Protein AF-A0A965BUP1-F1 (afdb_monomer_lite)

Radius of gyration: 21.08 Å; chains: 1; bounding box: 46×66×36 Å

Foldseek 3Di:
DDWPNWDKDKDFDADPVRHTQFMAMDGPPDDPVVNVVRRVVRVVVNVCVNVVNDLVVLLVVQAQPADQGAADPPDPLEGTHRDPSNVVSVVCCCPPVVPSVRDHDDRVSNPDPPPPPPPQDPVRPPPDPDPPPPPPPDDDD

Sequence (141 aa):
MAIAGNRVAMRAIEDDRGHLREISFSLPREAAMTRALMEALAQAVSLGLAQGVPLTSFVNAYAYAPGHGGAVEGDVGIRRATSVLDWAFRRLARDYLGREDLPDPVEEETLQPRPAVLPLLPLELPAHPSPRLRRHLRPAA

Structure (mmCIF, N/CA/C/O backbone):
data_AF-A0A965BUP1-F1
#
_entry.id   AF-A0A965BUP1-F1
#
loop_
_atom_site.group_PDB
_atom_site.id
_atom_site.type_symbol
_atom_site.label_atom_id
_atom_site.label_alt_id
_atom_site.label_comp_id
_atom_site.label_asym_id
_atom_site.label_entity_id
_atom_site.label_seq_id
_atom_site.pdbx_PDB_ins_code
_atom_site.Cartn_x
_atom_site.Cartn_y
_atom_site.Cartn_z
_atom_site.occupancy
_atom_site.B_iso_or_equiv
_atom_site.auth_seq_id
_atom_site.auth_comp_id
_atom_site.auth_asym_id
_atom_site.auth_atom_id
_atom_site.pdbx_PDB_model_num
ATOM 1 N N . MET A 1 1 ? 2.005 -11.045 -8.312 1.00 89.94 1 MET A N 1
ATOM 2 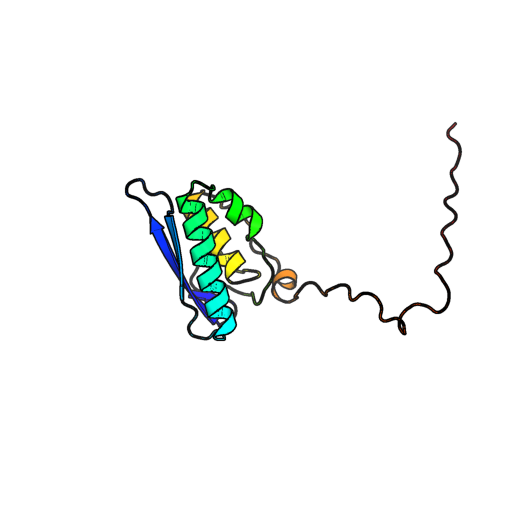C CA . MET A 1 1 ? 1.963 -10.155 -9.491 1.00 89.94 1 MET A CA 1
ATOM 3 C C . MET A 1 1 ? 3.368 -9.675 -9.823 1.00 89.94 1 MET A C 1
ATOM 5 O O . MET A 1 1 ? 4.297 -10.039 -9.095 1.00 89.94 1 MET A O 1
ATOM 9 N N . ALA A 1 2 ? 3.542 -8.911 -10.900 1.00 92.44 2 ALA A N 1
ATOM 10 C CA . ALA A 1 2 ? 4.815 -8.270 -11.224 1.00 92.44 2 ALA A CA 1
ATOM 11 C C . ALA A 1 2 ? 4.630 -6.786 -11.566 1.00 92.44 2 ALA A C 1
ATOM 13 O O . ALA A 1 2 ? 3.603 -6.409 -12.119 1.00 92.44 2 ALA A O 1
ATOM 14 N N . ILE A 1 3 ? 5.620 -5.961 -11.227 1.00 92.88 3 ILE A N 1
ATOM 15 C CA . ILE A 1 3 ? 5.677 -4.532 -11.556 1.00 92.88 3 ILE A CA 1
ATOM 16 C C . ILE A 1 3 ? 7.018 -4.295 -12.240 1.00 92.88 3 ILE A C 1
ATOM 18 O O . ILE A 1 3 ? 8.053 -4.613 -11.656 1.00 92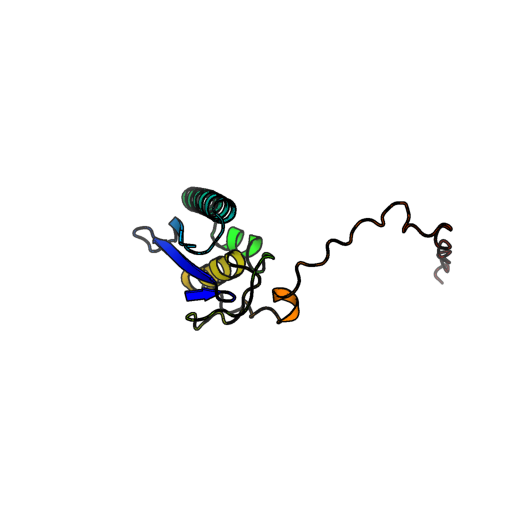.88 3 ILE A O 1
ATOM 22 N N . ALA A 1 4 ? 7.007 -3.808 -13.482 1.00 90.75 4 ALA A N 1
ATOM 23 C CA . ALA A 1 4 ? 8.217 -3.639 -14.297 1.00 90.75 4 ALA A CA 1
ATOM 24 C C . ALA A 1 4 ? 9.105 -4.908 -14.348 1.00 90.75 4 ALA A C 1
ATOM 26 O O . ALA A 1 4 ? 10.330 -4.839 -14.302 1.00 90.75 4 ALA A O 1
ATOM 27 N N . GLY A 1 5 ? 8.482 -6.093 -14.383 1.00 88.75 5 GLY A N 1
ATOM 28 C CA . GLY A 1 5 ? 9.175 -7.390 -14.368 1.00 88.75 5 GLY A CA 1
ATOM 29 C C . GLY A 1 5 ? 9.624 -7.888 -12.984 1.00 88.75 5 GLY A C 1
ATOM 30 O O . GLY A 1 5 ? 10.003 -9.056 -12.845 1.00 88.75 5 GLY A O 1
ATOM 31 N N . ASN A 1 6 ? 9.524 -7.072 -11.931 1.00 90.31 6 ASN A N 1
ATOM 32 C CA . ASN A 1 6 ? 9.857 -7.472 -10.564 1.00 90.31 6 ASN A CA 1
ATOM 33 C C . ASN A 1 6 ? 8.656 -8.116 -9.875 1.00 90.31 6 ASN A C 1
ATOM 35 O O . ASN A 1 6 ? 7.569 -7.546 -9.821 1.00 90.31 6 ASN A O 1
ATOM 39 N N . ARG A 1 7 ? 8.842 -9.322 -9.323 1.00 92.75 7 ARG A N 1
ATOM 40 C CA . ARG A 1 7 ? 7.778 -10.019 -8.588 1.00 92.75 7 ARG A CA 1
ATOM 41 C C . ARG A 1 7 ? 7.492 -9.314 -7.270 1.00 92.75 7 ARG A C 1
ATOM 43 O O . ARG A 1 7 ? 8.399 -9.134 -6.460 1.00 92.75 7 ARG A O 1
ATOM 50 N N . VAL A 1 8 ? 6.216 -9.023 -7.052 1.00 94.19 8 VAL A N 1
ATOM 51 C CA . VAL A 1 8 ? 5.701 -8.387 -5.842 1.00 94.19 8 VAL A CA 1
ATOM 52 C C . VAL A 1 8 ? 4.478 -9.157 -5.351 1.00 94.19 8 VAL A C 1
ATOM 54 O O . VAL A 1 8 ? 3.633 -9.603 -6.142 1.00 94.19 8 VAL A O 1
ATOM 57 N N . ALA A 1 9 ? 4.380 -9.303 -4.035 1.00 94.19 9 ALA A N 1
ATOM 58 C CA . ALA A 1 9 ? 3.143 -9.646 -3.353 1.00 94.19 9 ALA A CA 1
ATOM 59 C C . ALA A 1 9 ? 2.935 -8.702 -2.166 1.00 94.19 9 ALA A C 1
ATOM 61 O O . ALA A 1 9 ? 3.887 -8.376 -1.458 1.00 94.19 9 ALA A O 1
ATOM 62 N N . MET A 1 10 ? 1.690 -8.288 -1.954 1.00 95.75 10 MET A N 1
ATOM 63 C CA . MET A 1 10 ? 1.255 -7.574 -0.760 1.00 95.75 10 MET A CA 1
ATOM 64 C C . MET A 1 10 ? 0.256 -8.457 -0.028 1.00 95.75 10 MET A C 1
ATOM 66 O O . MET A 1 10 ? -0.593 -9.088 -0.662 1.00 95.75 10 MET A O 1
ATOM 70 N N . ARG A 1 11 ? 0.354 -8.488 1.295 1.00 96.62 11 ARG A N 1
ATOM 71 C CA . ARG A 1 11 ? -0.656 -9.088 2.159 1.00 96.62 11 ARG A CA 1
ATOM 72 C C . ARG A 1 11 ? -1.243 -8.000 3.043 1.00 96.62 11 ARG A C 1
ATOM 74 O O . ARG A 1 11 ? -0.494 -7.210 3.608 1.00 96.62 11 ARG A O 1
ATOM 81 N N . ALA A 1 12 ? -2.561 -8.013 3.163 1.00 96.44 12 ALA A N 1
ATOM 82 C CA . ALA A 1 12 ? -3.323 -7.209 4.100 1.00 96.44 12 ALA A CA 1
ATOM 83 C C . ALA A 1 12 ? -3.920 -8.115 5.185 1.00 96.44 12 ALA A C 1
ATOM 85 O O . ALA A 1 12 ? -4.249 -9.274 4.912 1.00 96.44 12 ALA A O 1
ATOM 86 N N . ILE A 1 13 ? -4.019 -7.603 6.408 1.00 96.38 13 ILE A N 1
ATOM 87 C CA . ILE A 1 13 ? -4.720 -8.249 7.522 1.00 96.38 13 ILE A CA 1
ATOM 88 C C . ILE A 1 13 ? -5.816 -7.300 7.989 1.00 96.38 13 ILE A C 1
ATOM 90 O O . ILE A 1 13 ? -5.574 -6.104 8.163 1.00 96.38 13 ILE A O 1
ATOM 94 N N . GLU A 1 14 ? -7.005 -7.852 8.192 1.00 95.94 14 GLU A N 1
ATOM 95 C CA . GLU A 1 14 ? -8.207 -7.142 8.618 1.00 95.94 14 GLU A CA 1
ATOM 96 C C . GLU A 1 14 ? -8.541 -7.464 10.080 1.00 95.94 14 GLU A C 1
ATOM 98 O O . GLU A 1 14 ? -8.122 -8.498 10.606 1.00 95.94 14 GLU A O 1
ATOM 103 N N . ASP A 1 15 ? -9.282 -6.574 10.740 1.00 92.38 15 ASP A N 1
ATOM 104 C CA . ASP A 1 15 ? -9.944 -6.890 12.007 1.00 92.38 15 ASP A CA 1
ATOM 105 C C . ASP A 1 15 ? -11.273 -7.635 11.788 1.00 92.38 15 ASP A C 1
ATOM 107 O O . ASP A 1 15 ? -11.754 -7.792 10.666 1.00 92.38 15 ASP A O 1
ATOM 111 N N . ASP A 1 16 ? -11.914 -8.046 12.884 1.00 92.19 16 ASP A N 1
ATOM 112 C CA . ASP A 1 16 ? -13.207 -8.748 12.869 1.00 92.19 16 ASP A CA 1
ATOM 113 C C . ASP A 1 16 ? -14.352 -7.933 12.231 1.00 92.19 16 ASP A C 1
ATOM 115 O O . ASP A 1 16 ? -15.453 -8.449 12.026 1.00 92.19 16 ASP A O 1
ATOM 119 N N . ARG A 1 17 ? -14.127 -6.643 11.956 1.00 89.25 17 ARG A N 1
ATOM 120 C CA . ARG A 1 17 ? -15.088 -5.723 11.337 1.00 89.25 17 ARG A CA 1
ATOM 121 C C . ARG A 1 17 ? -14.743 -5.419 9.875 1.00 89.25 17 ARG A C 1
ATOM 123 O O . ARG A 1 17 ? -15.447 -4.617 9.264 1.00 89.25 17 ARG A O 1
ATOM 130 N N . GLY A 1 18 ? -13.706 -6.047 9.318 1.00 87.88 18 GLY A N 1
ATOM 131 C CA . GLY A 1 18 ? -13.258 -5.853 7.937 1.00 87.88 18 GLY A CA 1
ATOM 132 C C . GLY A 1 18 ? -12.426 -4.586 7.720 1.00 87.88 18 GLY A C 1
ATOM 133 O O . GLY A 1 18 ? -12.204 -4.188 6.577 1.00 87.88 18 GLY A O 1
ATOM 134 N N . HIS A 1 19 ? -11.965 -3.914 8.781 1.00 90.19 19 HIS A N 1
ATOM 135 C CA . HIS A 1 19 ? -11.058 -2.779 8.615 1.00 90.19 19 HIS A CA 1
ATOM 136 C C . HIS A 1 19 ? -9.624 -3.261 8.439 1.00 90.19 19 HIS A C 1
ATOM 138 O O . HIS A 1 19 ? -9.139 -4.094 9.205 1.00 90.19 19 HIS A O 1
ATOM 144 N N . LEU A 1 20 ? -8.908 -2.663 7.488 1.00 96.12 20 LEU A N 1
ATOM 145 C CA . LEU A 1 20 ? -7.482 -2.897 7.302 1.00 96.12 20 LEU A CA 1
ATOM 146 C C . LEU A 1 20 ? -6.689 -2.522 8.566 1.00 96.12 20 LEU A C 1
ATOM 148 O O . LEU A 1 20 ? -6.743 -1.381 9.031 1.00 96.12 20 LEU A O 1
ATOM 152 N N . ARG A 1 21 ? -5.909 -3.472 9.085 1.00 95.19 21 ARG A N 1
ATOM 153 C CA . ARG A 1 21 ? -5.056 -3.308 10.273 1.00 95.19 21 ARG A CA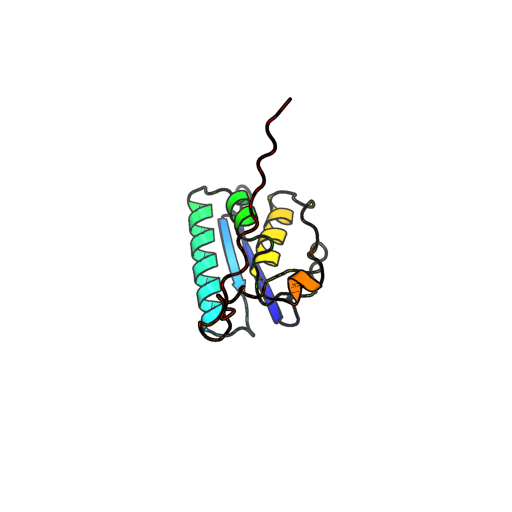 1
ATOM 154 C C . ARG A 1 21 ? -3.580 -3.311 9.934 1.00 95.19 21 ARG A C 1
ATOM 156 O O . ARG A 1 21 ? -2.842 -2.470 10.436 1.00 95.19 21 ARG A O 1
ATOM 163 N N . GLU A 1 22 ? -3.154 -4.247 9.095 1.00 96.88 22 GLU A N 1
ATOM 164 C CA . GLU A 1 22 ? -1.738 -4.437 8.790 1.00 96.88 22 GLU A CA 1
ATOM 165 C C . GLU A 1 22 ? -1.518 -4.678 7.305 1.00 96.88 22 GLU A C 1
ATOM 167 O O . GLU A 1 22 ? -2.360 -5.261 6.617 1.00 96.88 22 GLU A O 1
ATOM 172 N N . ILE A 1 23 ? -0.349 -4.259 6.828 1.00 97.44 23 ILE A N 1
ATOM 173 C CA . ILE A 1 23 ? 0.142 -4.553 5.485 1.00 97.44 23 ILE A CA 1
ATOM 174 C C . ILE A 1 23 ? 1.560 -5.108 5.563 1.00 97.44 23 ILE A C 1
ATOM 176 O O . ILE A 1 23 ? 2.326 -4.766 6.458 1.00 97.44 23 ILE A O 1
ATOM 180 N N . SER A 1 24 ? 1.925 -5.957 4.609 1.00 97.19 24 SER A N 1
ATOM 181 C CA . SER A 1 24 ? 3.284 -6.489 4.465 1.00 97.19 24 SER A CA 1
ATOM 182 C C . SER A 1 24 ? 3.606 -6.771 3.001 1.00 97.19 24 SER A C 1
ATOM 184 O O . SER A 1 24 ? 2.702 -6.994 2.186 1.00 97.19 24 SER A O 1
ATOM 186 N N . PHE A 1 25 ? 4.898 -6.772 2.662 1.00 95.44 25 PHE A N 1
ATOM 187 C CA . PHE A 1 25 ? 5.377 -6.939 1.290 1.00 95.44 25 PHE A CA 1
ATOM 188 C C . PHE A 1 25 ? 6.342 -8.118 1.158 1.00 95.44 25 PHE A C 1
ATOM 190 O O . PHE A 1 25 ? 7.231 -8.316 1.980 1.00 95.44 25 PHE A O 1
ATOM 197 N N . SER A 1 26 ? 6.221 -8.864 0.061 1.00 94.38 26 SER A N 1
ATOM 198 C CA . SER A 1 26 ? 7.209 -9.853 -0.369 1.00 94.38 26 SER A CA 1
ATOM 199 C C . SER A 1 26 ? 7.825 -9.425 -1.698 1.00 94.38 26 SER A C 1
ATOM 201 O O . SER A 1 26 ? 7.137 -9.318 -2.716 1.00 94.38 26 SER A O 1
ATOM 203 N N . LEU A 1 27 ? 9.134 -9.170 -1.664 1.00 93.50 27 LEU A N 1
ATOM 204 C CA . LEU A 1 27 ? 9.917 -8.579 -2.754 1.00 93.50 27 LEU A CA 1
ATOM 205 C C . LEU A 1 27 ? 11.171 -9.429 -3.042 1.00 93.50 27 LEU A C 1
ATOM 207 O O . LEU A 1 27 ? 12.291 -8.997 -2.775 1.00 93.50 27 LEU A O 1
ATOM 211 N N . PRO A 1 28 ? 11.031 -10.669 -3.543 1.00 88.50 28 PRO A N 1
ATOM 212 C CA . PRO A 1 28 ? 12.116 -11.657 -3.567 1.00 88.50 28 PRO A CA 1
ATOM 213 C C . PRO A 1 28 ? 13.336 -11.261 -4.414 1.00 88.50 28 PRO A C 1
ATOM 215 O O . PRO A 1 28 ? 14.436 -11.738 -4.145 1.00 88.50 28 PRO A O 1
ATOM 218 N N . ARG A 1 29 ? 13.157 -10.415 -5.436 1.00 88.38 29 ARG A N 1
ATOM 219 C CA . ARG A 1 29 ? 14.228 -10.001 -6.363 1.00 88.38 29 ARG A CA 1
ATOM 220 C C . ARG A 1 29 ? 14.818 -8.619 -6.060 1.00 88.38 29 ARG A C 1
ATOM 222 O O . ARG A 1 29 ? 15.755 -8.217 -6.736 1.00 88.38 29 ARG A O 1
ATOM 229 N N . GLU A 1 30 ? 14.311 -7.925 -5.044 1.00 89.31 30 GLU A N 1
ATOM 230 C CA . GLU A 1 30 ? 14.795 -6.594 -4.658 1.00 89.31 30 GLU A CA 1
ATOM 231 C C . GLU A 1 30 ? 16.047 -6.660 -3.782 1.00 89.31 30 GLU A C 1
ATOM 233 O O . GLU A 1 30 ? 16.272 -7.646 -3.077 1.00 89.31 30 GLU A O 1
ATOM 238 N N . ALA A 1 31 ? 16.848 -5.593 -3.774 1.00 90.56 31 ALA A N 1
ATOM 239 C CA . ALA A 1 31 ? 18.026 -5.493 -2.914 1.00 90.56 31 ALA A CA 1
ATOM 240 C C . ALA A 1 31 ? 17.654 -5.540 -1.417 1.00 90.56 31 ALA A C 1
ATOM 242 O O . ALA A 1 31 ? 16.577 -5.104 -1.008 1.00 90.56 31 ALA A O 1
ATOM 243 N N . ALA A 1 32 ? 18.568 -6.036 -0.573 1.00 92.12 32 ALA A N 1
ATOM 244 C CA . ALA A 1 32 ? 18.319 -6.203 0.863 1.00 92.12 32 ALA A CA 1
ATOM 245 C C . ALA A 1 32 ? 17.910 -4.893 1.564 1.00 92.12 32 ALA A C 1
ATOM 247 O O . ALA A 1 32 ? 16.993 -4.907 2.380 1.00 92.12 32 ALA A O 1
ATOM 248 N N . MET A 1 33 ? 18.536 -3.769 1.196 1.00 93.25 33 MET A N 1
ATOM 249 C CA . MET A 1 33 ? 18.192 -2.441 1.713 1.00 93.25 33 MET A CA 1
ATOM 250 C C . MET A 1 33 ? 16.762 -2.036 1.335 1.00 93.25 33 MET A C 1
ATOM 252 O O . MET A 1 33 ? 16.002 -1.626 2.206 1.00 93.25 33 MET A O 1
ATOM 256 N N . THR A 1 34 ? 16.367 -2.204 0.068 1.00 91.19 34 THR A N 1
ATOM 257 C CA . THR A 1 34 ? 15.001 -1.916 -0.400 1.00 91.19 34 THR A CA 1
ATOM 258 C C . THR A 1 34 ? 13.975 -2.736 0.372 1.00 91.19 34 THR A C 1
ATOM 260 O O . THR A 1 34 ? 12.986 -2.190 0.852 1.00 91.19 34 THR A O 1
ATOM 263 N N . ARG A 1 35 ? 14.229 -4.039 0.559 1.00 93.50 35 ARG A N 1
ATOM 264 C CA . ARG A 1 35 ? 13.341 -4.907 1.346 1.00 93.50 35 ARG A CA 1
ATOM 265 C C . ARG A 1 35 ? 13.224 -4.448 2.797 1.00 93.50 35 ARG A C 1
ATOM 267 O O . ARG A 1 35 ? 12.114 -4.378 3.306 1.00 93.50 35 ARG A O 1
ATOM 274 N N . ALA A 1 36 ? 14.341 -4.109 3.441 1.00 95.06 36 ALA A N 1
ATOM 275 C CA . ALA A 1 36 ? 14.342 -3.636 4.824 1.00 95.06 36 ALA A CA 1
ATOM 276 C C . ALA A 1 36 ? 13.573 -2.314 4.987 1.00 95.06 36 ALA A C 1
ATOM 278 O O . ALA A 1 36 ? 12.816 -2.162 5.941 1.00 95.06 36 ALA A O 1
ATOM 279 N N . LEU A 1 37 ? 13.719 -1.378 4.042 1.00 94.75 37 LEU A N 1
ATOM 280 C CA . LEU A 1 37 ? 12.969 -0.119 4.047 1.00 94.75 37 LEU A CA 1
ATOM 281 C C . LEU A 1 37 ? 11.469 -0.339 3.825 1.00 94.75 37 LEU A C 1
ATOM 283 O O . LEU A 1 37 ? 10.656 0.269 4.515 1.00 94.75 37 LEU A O 1
ATOM 287 N N . MET A 1 38 ? 11.102 -1.221 2.896 1.00 94.94 38 MET A N 1
ATOM 288 C CA . MET A 1 38 ? 9.703 -1.571 2.642 1.00 94.94 38 MET A CA 1
ATOM 289 C C . MET A 1 38 ? 9.053 -2.255 3.844 1.00 94.94 38 MET A C 1
ATOM 291 O O . MET A 1 38 ? 7.910 -1.950 4.168 1.00 94.94 38 MET A O 1
ATOM 295 N N . GLU A 1 39 ? 9.788 -3.131 4.523 1.00 96.69 39 GLU A N 1
ATOM 296 C CA . GLU A 1 39 ? 9.343 -3.783 5.754 1.00 96.69 39 GLU A CA 1
ATOM 297 C C . GLU A 1 39 ? 9.155 -2.766 6.890 1.00 96.69 39 GLU A C 1
ATOM 299 O O . GLU A 1 39 ? 8.099 -2.724 7.518 1.00 96.69 39 GLU A O 1
ATOM 304 N N . ALA A 1 40 ? 10.129 -1.876 7.106 1.00 97.44 40 ALA A N 1
ATOM 305 C CA . ALA A 1 40 ? 10.023 -0.821 8.114 1.00 97.44 40 ALA A CA 1
ATOM 306 C C . ALA A 1 40 ? 8.846 0.133 7.837 1.00 97.44 40 ALA A C 1
ATOM 308 O O . ALA A 1 40 ? 8.126 0.523 8.758 1.00 97.44 40 ALA A O 1
ATOM 309 N N . LEU A 1 41 ? 8.613 0.484 6.569 1.00 97.06 41 LEU A N 1
ATOM 310 C CA . LEU A 1 41 ? 7.468 1.301 6.174 1.00 97.06 41 LEU A CA 1
ATOM 311 C C . LEU A 1 41 ? 6.143 0.565 6.403 1.00 97.06 41 LEU A C 1
ATOM 313 O O . LEU A 1 41 ? 5.205 1.156 6.934 1.00 97.06 41 LEU A O 1
ATOM 317 N N . ALA A 1 42 ? 6.062 -0.712 6.029 1.00 97.38 42 ALA A N 1
ATOM 318 C CA . ALA A 1 42 ? 4.874 -1.531 6.240 1.00 97.38 42 ALA A CA 1
ATOM 319 C C . ALA A 1 42 ? 4.516 -1.626 7.731 1.00 97.38 42 ALA A C 1
ATOM 321 O O . ALA A 1 42 ? 3.352 -1.452 8.096 1.00 97.38 42 ALA A O 1
ATOM 322 N N . GLN A 1 43 ? 5.519 -1.793 8.598 1.00 98.00 43 GLN A N 1
ATOM 323 C CA . GLN A 1 43 ? 5.343 -1.765 10.052 1.00 98.00 43 GLN A CA 1
ATOM 324 C C . GLN A 1 43 ? 4.860 -0.396 10.549 1.00 98.00 43 GLN A C 1
ATOM 326 O O . GLN A 1 43 ? 3.924 -0.332 11.345 1.00 98.00 43 GLN A O 1
ATOM 331 N N . ALA A 1 44 ? 5.435 0.704 10.054 1.00 98.25 44 ALA A N 1
ATOM 332 C CA . ALA A 1 44 ? 5.013 2.054 10.433 1.00 98.25 44 ALA A CA 1
ATOM 333 C C . ALA A 1 44 ? 3.559 2.354 10.022 1.00 98.25 44 ALA A C 1
ATOM 335 O O . ALA A 1 44 ? 2.791 2.908 10.811 1.00 98.25 44 ALA A O 1
ATOM 336 N N . VAL A 1 45 ? 3.162 1.955 8.811 1.00 97.94 45 VAL A N 1
ATOM 337 C CA . VAL A 1 45 ? 1.784 2.107 8.315 1.00 97.94 45 VAL A CA 1
ATOM 338 C C . VAL A 1 45 ? 0.825 1.246 9.131 1.00 97.94 45 VAL A C 1
ATOM 340 O O . VAL A 1 45 ? -0.207 1.747 9.570 1.00 97.94 45 VAL A O 1
ATOM 343 N N . SER A 1 46 ? 1.190 -0.008 9.402 1.00 97.56 46 SER A N 1
ATOM 344 C CA . SER A 1 46 ? 0.392 -0.921 10.230 1.00 97.56 46 SER A CA 1
ATOM 345 C C . SER A 1 46 ? 0.192 -0.368 11.645 1.00 97.56 46 SER A C 1
ATOM 347 O O . SER A 1 46 ? -0.921 -0.375 12.164 1.00 97.56 46 SER A O 1
ATOM 349 N N . LEU A 1 47 ? 1.233 0.217 12.250 1.00 97.94 47 LEU A N 1
ATOM 350 C CA . LEU A 1 47 ? 1.108 0.904 13.535 1.00 97.94 47 LEU A CA 1
ATOM 351 C C . LEU A 1 47 ? 0.173 2.118 13.441 1.00 97.94 47 LEU A C 1
ATOM 353 O O . LEU A 1 47 ? -0.672 2.307 14.312 1.00 97.94 47 LEU A O 1
ATOM 357 N N . GLY A 1 48 ? 0.290 2.932 12.392 1.00 97.56 48 GLY A N 1
ATOM 358 C CA . GLY A 1 48 ? -0.588 4.084 12.192 1.00 97.56 48 GLY A CA 1
ATOM 359 C C . GLY A 1 48 ? -2.059 3.687 12.043 1.00 97.56 48 GLY A C 1
ATOM 360 O O . GLY A 1 48 ? -2.914 4.248 12.730 1.00 97.56 48 GLY A O 1
ATOM 361 N N . LEU A 1 49 ? -2.352 2.673 11.224 1.00 97.00 49 LEU A N 1
ATOM 362 C CA . LEU A 1 49 ? -3.691 2.084 11.107 1.00 97.00 49 LEU A CA 1
ATOM 363 C C . LEU A 1 49 ? -4.172 1.551 12.462 1.00 97.00 49 LEU A C 1
ATOM 365 O O . LEU A 1 49 ? -5.316 1.783 12.859 1.00 97.00 49 LEU A O 1
ATOM 369 N N . ALA A 1 50 ? -3.279 0.907 13.221 1.00 94.56 50 ALA A N 1
ATOM 370 C CA . ALA A 1 50 ? -3.600 0.384 14.538 1.00 94.56 50 ALA A CA 1
ATOM 371 C C . ALA A 1 50 ? -4.036 1.469 15.536 1.00 94.56 50 ALA A C 1
ATOM 373 O O . ALA A 1 50 ? -4.922 1.205 16.353 1.00 94.56 50 ALA A O 1
ATOM 374 N N . GLN A 1 51 ? -3.450 2.667 15.428 1.00 95.81 51 GLN A N 1
ATOM 375 C CA . GLN A 1 51 ? -3.758 3.863 16.225 1.00 95.81 51 GLN A CA 1
ATOM 376 C C . GLN A 1 51 ? -4.921 4.703 15.660 1.00 95.81 51 GLN A C 1
ATOM 378 O O . GLN A 1 51 ? -5.207 5.782 16.174 1.00 95.81 51 GLN A O 1
ATOM 383 N N . GLY A 1 52 ? -5.602 4.230 14.611 1.00 94.88 52 GLY A N 1
ATOM 384 C CA . GLY A 1 52 ? -6.771 4.900 14.038 1.00 94.88 52 GLY A CA 1
ATOM 385 C C . GLY A 1 52 ? -6.451 5.983 13.005 1.00 94.88 52 GLY A C 1
ATOM 386 O O . GLY A 1 52 ? -7.343 6.751 12.644 1.00 94.88 52 GLY A O 1
ATOM 387 N N . VAL A 1 53 ? -5.213 6.057 12.496 1.00 97.44 53 VAL A N 1
ATOM 388 C CA . VAL A 1 53 ? -4.911 6.900 11.328 1.00 97.44 53 VAL A CA 1
ATOM 389 C C . VAL A 1 53 ? -5.681 6.342 10.128 1.00 97.44 53 VAL A C 1
ATOM 391 O O . VAL A 1 53 ? -5.542 5.157 9.818 1.00 97.44 53 VAL A O 1
ATOM 394 N N . PRO A 1 54 ? -6.492 7.153 9.430 1.00 96.56 54 PRO A N 1
ATOM 395 C CA . PRO A 1 54 ? -7.324 6.640 8.356 1.00 96.56 54 PRO A CA 1
ATOM 396 C C . PRO A 1 54 ? -6.471 6.246 7.146 1.00 96.56 54 PRO A C 1
ATOM 398 O O . PRO A 1 54 ? -5.537 6.957 6.768 1.00 96.56 54 PRO A O 1
ATOM 401 N N . LEU A 1 55 ? -6.843 5.144 6.485 1.00 97.50 55 LEU A N 1
ATOM 402 C CA . LEU A 1 55 ? -6.170 4.657 5.275 1.00 97.50 55 LEU A CA 1
ATOM 403 C C . LEU A 1 55 ? -6.074 5.736 4.183 1.00 97.50 55 LEU A C 1
ATOM 405 O O . LEU A 1 55 ? -5.063 5.823 3.489 1.00 97.50 55 LEU A O 1
ATOM 409 N N . THR A 1 56 ? -7.087 6.600 4.068 1.00 97.69 56 THR A N 1
ATOM 410 C CA . THR A 1 56 ? -7.105 7.733 3.127 1.00 97.69 56 THR A CA 1
ATOM 411 C C . THR A 1 56 ? -5.881 8.640 3.264 1.00 97.69 56 THR A C 1
ATOM 413 O O . THR A 1 56 ? -5.377 9.116 2.250 1.00 97.69 56 THR A O 1
ATOM 416 N N . SER A 1 57 ? -5.357 8.843 4.478 1.00 98.00 57 SER A N 1
ATOM 417 C CA . SER A 1 57 ? -4.147 9.644 4.706 1.00 98.00 57 SER A CA 1
ATOM 418 C C . SER A 1 57 ? -2.924 9.021 4.043 1.00 98.00 57 SER A C 1
ATOM 420 O O . SER A 1 57 ? -2.154 9.724 3.391 1.00 98.00 57 SER A O 1
ATOM 422 N N . PHE A 1 58 ? -2.762 7.702 4.158 1.00 97.94 58 PHE A N 1
ATOM 423 C CA . PHE A 1 58 ? -1.649 6.994 3.530 1.00 97.94 58 PHE A CA 1
ATOM 424 C C . PHE A 1 58 ? -1.813 6.904 2.013 1.00 97.94 58 PHE A C 1
ATOM 426 O O . PHE A 1 58 ? -0.846 7.101 1.284 1.00 97.94 58 PHE A O 1
ATOM 433 N N . VAL A 1 59 ? -3.040 6.687 1.528 1.00 97.94 59 VAL A N 1
ATOM 434 C CA . VAL A 1 59 ? -3.343 6.726 0.090 1.00 97.94 59 VAL A CA 1
ATOM 435 C C . VAL A 1 59 ? -2.966 8.082 -0.497 1.00 97.94 59 VAL A C 1
ATOM 437 O O . VAL A 1 59 ? -2.259 8.135 -1.495 1.00 97.94 59 VAL A O 1
ATOM 440 N N . ASN A 1 60 ? -3.366 9.178 0.146 1.00 96.38 60 ASN A N 1
ATOM 441 C CA . ASN A 1 60 ? -3.033 10.523 -0.321 1.00 96.38 60 ASN A CA 1
ATOM 442 C C . ASN A 1 60 ? -1.526 10.821 -0.256 1.00 96.38 60 ASN A C 1
ATOM 444 O O . ASN A 1 60 ? -1.035 11.620 -1.046 1.00 96.38 60 ASN A O 1
ATOM 448 N N . ALA A 1 61 ? -0.800 10.201 0.678 1.00 96.69 61 ALA A N 1
ATOM 449 C CA . ALA A 1 61 ? 0.638 10.396 0.830 1.00 96.69 61 ALA A CA 1
ATOM 450 C C . ALA A 1 61 ? 1.474 9.589 -0.178 1.00 96.69 61 ALA A C 1
ATOM 452 O O . ALA A 1 61 ? 2.529 10.059 -0.601 1.00 96.69 61 ALA A O 1
ATOM 453 N N . TYR A 1 62 ? 1.036 8.377 -0.531 1.00 96.75 62 TYR A N 1
ATOM 454 C CA . TYR A 1 62 ? 1.872 7.409 -1.248 1.00 96.75 62 TYR A CA 1
ATOM 455 C C . TYR A 1 62 ? 1.342 6.985 -2.620 1.00 96.75 62 TYR A C 1
ATOM 457 O O . TYR A 1 62 ? 2.105 6.406 -3.397 1.00 96.75 62 TYR A O 1
ATOM 465 N N . ALA A 1 63 ? 0.083 7.277 -2.962 1.00 95.75 63 ALA A N 1
ATOM 466 C CA . ALA A 1 63 ? -0.369 7.131 -4.342 1.00 95.75 63 ALA A CA 1
ATOM 467 C C . ALA A 1 63 ? 0.486 8.024 -5.254 1.00 95.75 63 ALA A C 1
ATOM 469 O O . ALA A 1 63 ? 0.777 9.177 -4.933 1.00 95.75 63 ALA A O 1
ATOM 470 N N . TYR A 1 64 ? 0.907 7.464 -6.381 1.00 95.19 64 TYR A N 1
ATOM 471 C CA . TYR A 1 64 ? 1.834 8.052 -7.346 1.00 95.19 64 TYR A CA 1
ATOM 472 C C . TYR A 1 64 ? 3.228 8.385 -6.797 1.00 95.19 64 TYR A C 1
ATOM 474 O O . TYR A 1 64 ? 3.994 9.080 -7.470 1.00 95.19 64 TYR A O 1
ATOM 482 N N . ALA A 1 65 ? 3.612 7.858 -5.626 1.00 93.69 65 ALA A N 1
ATOM 483 C CA . ALA A 1 65 ? 4.965 8.026 -5.106 1.00 93.69 65 ALA A CA 1
ATOM 484 C C . ALA A 1 65 ? 6.009 7.528 -6.128 1.00 93.69 65 ALA A C 1
ATOM 486 O O . ALA A 1 65 ? 5.900 6.392 -6.605 1.00 93.69 65 ALA A O 1
ATOM 487 N N . PRO A 1 66 ? 7.022 8.343 -6.475 1.00 90.12 66 PRO A N 1
ATOM 488 C CA . PRO A 1 66 ? 7.983 8.001 -7.517 1.00 90.12 66 PRO A CA 1
ATOM 489 C C . PRO A 1 66 ? 8.887 6.837 -7.095 1.00 90.12 66 PRO A C 1
ATOM 491 O O . PRO A 1 66 ? 9.230 6.686 -5.921 1.00 90.12 66 PRO A O 1
ATOM 494 N N . GLY A 1 67 ? 9.323 6.035 -8.064 1.00 86.75 67 GLY A N 1
ATOM 495 C CA . GLY A 1 67 ? 10.260 4.938 -7.843 1.00 86.75 67 GLY A CA 1
ATOM 496 C C . GLY A 1 67 ? 10.526 4.135 -9.114 1.00 86.75 67 GLY A C 1
ATOM 497 O O . GLY A 1 67 ? 10.361 4.630 -10.224 1.00 86.75 67 GLY A O 1
ATOM 498 N N . HIS A 1 68 ? 10.943 2.880 -8.945 1.00 84.81 68 HIS A N 1
ATOM 499 C CA . HIS A 1 68 ? 11.174 1.940 -10.046 1.00 84.81 68 HIS A CA 1
ATOM 500 C C . HIS A 1 68 ? 9.847 1.274 -10.446 1.00 84.81 68 HIS A C 1
ATOM 502 O O . HIS A 1 68 ? 9.592 0.114 -10.119 1.00 84.81 68 HIS A O 1
ATOM 508 N N . GLY A 1 69 ? 8.953 2.067 -11.040 1.00 89.88 69 GLY A N 1
ATOM 509 C CA . GLY A 1 69 ? 7.641 1.641 -11.522 1.00 89.88 69 GLY A CA 1
ATOM 510 C C . GLY A 1 69 ? 7.633 1.166 -12.974 1.00 89.88 69 GLY A C 1
ATOM 511 O O . GLY A 1 69 ? 8.667 1.051 -13.625 1.00 89.88 69 GLY A O 1
ATOM 512 N N . GLY A 1 70 ? 6.438 0.878 -13.485 1.00 92.88 70 GLY A N 1
ATOM 513 C CA . GLY A 1 70 ? 6.207 0.456 -14.862 1.00 92.88 70 GLY A CA 1
ATOM 514 C C . GLY A 1 70 ? 4.862 -0.246 -15.032 1.00 92.88 70 GLY A C 1
ATOM 515 O O . GLY A 1 70 ? 3.921 -0.015 -14.269 1.00 92.88 70 GLY A O 1
ATOM 516 N N . ALA A 1 71 ? 4.773 -1.110 -16.042 1.00 94.56 71 ALA A N 1
ATOM 517 C CA . ALA A 1 71 ? 3.604 -1.956 -16.265 1.00 94.56 71 ALA A CA 1
ATOM 518 C C . ALA A 1 71 ? 3.385 -2.933 -15.097 1.00 94.56 71 ALA A C 1
ATOM 520 O O . ALA A 1 71 ? 4.345 -3.463 -14.530 1.00 94.56 71 ALA A O 1
ATOM 521 N N . VAL A 1 72 ? 2.119 -3.165 -14.755 1.00 96.25 72 VAL A N 1
ATOM 522 C CA . VAL A 1 72 ? 1.677 -4.071 -13.692 1.00 96.25 72 VAL A CA 1
ATOM 523 C C . VAL A 1 72 ? 0.999 -5.281 -14.326 1.00 96.25 72 VAL A C 1
ATOM 525 O O . VAL A 1 72 ? 0.054 -5.151 -15.101 1.00 96.25 72 VAL A O 1
ATOM 528 N N . GLU A 1 73 ? 1.482 -6.471 -13.986 1.00 95.69 73 GLU A N 1
ATOM 529 C CA . GLU A 1 73 ? 0.999 -7.747 -14.509 1.00 95.69 73 GLU A CA 1
ATOM 530 C C . GLU A 1 73 ? 0.310 -8.563 -13.413 1.00 95.69 73 GLU A C 1
ATOM 532 O O . GLU A 1 73 ? 0.890 -8.836 -12.355 1.00 95.69 73 GLU A O 1
ATOM 537 N N . GLY A 1 74 ? -0.905 -9.038 -13.692 1.00 92.06 74 GLY A N 1
ATOM 538 C CA . GLY A 1 74 ? -1.693 -9.841 -12.751 1.00 92.06 74 GLY A CA 1
ATOM 539 C C . GLY A 1 74 ? -2.550 -9.022 -11.782 1.00 92.06 74 GLY A C 1
ATOM 540 O O . GLY A 1 74 ? -3.080 -9.587 -10.827 1.00 92.06 74 GLY A O 1
ATOM 541 N N . ASP A 1 75 ? -2.698 -7.721 -12.029 1.00 92.88 75 ASP A N 1
ATOM 542 C CA . ASP A 1 75 ? -3.717 -6.865 -11.426 1.00 92.88 75 ASP A CA 1
ATOM 543 C C . ASP A 1 75 ? -4.665 -6.379 -12.535 1.00 92.88 75 ASP A C 1
ATOM 545 O O . ASP A 1 75 ? -4.219 -5.942 -13.593 1.00 92.88 75 ASP A O 1
ATOM 549 N N . VAL A 1 76 ? -5.977 -6.517 -12.326 1.00 89.69 76 VAL A N 1
ATOM 550 C CA . VAL A 1 76 ? -7.000 -6.149 -13.322 1.00 89.69 76 VAL A CA 1
ATOM 551 C C . VAL A 1 76 ? -7.365 -4.664 -13.220 1.00 89.69 76 VAL A C 1
ATOM 553 O O . VAL A 1 76 ? -7.747 -4.053 -14.218 1.00 89.69 76 VAL A O 1
ATOM 556 N N . GLY A 1 77 ? -7.247 -4.077 -12.025 1.00 91.69 77 GLY A N 1
ATOM 557 C CA . GLY A 1 77 ? -7.675 -2.706 -11.744 1.00 91.69 77 GLY A CA 1
ATOM 558 C C . GLY A 1 77 ? -6.582 -1.661 -11.946 1.00 91.69 77 GLY A C 1
ATOM 559 O O . GLY A 1 77 ? -6.900 -0.492 -12.157 1.00 91.69 77 GLY A O 1
ATOM 560 N N . ILE A 1 78 ? -5.312 -2.067 -11.885 1.00 95.31 78 ILE A N 1
ATOM 561 C CA . ILE A 1 78 ? -4.149 -1.185 -12.023 1.00 95.31 78 ILE A CA 1
ATOM 562 C C . ILE A 1 78 ? -3.204 -1.789 -13.056 1.00 95.31 78 ILE A C 1
ATOM 564 O O . ILE A 1 78 ? -2.623 -2.844 -12.807 1.00 95.31 78 ILE A O 1
ATOM 568 N N . ARG A 1 79 ? -3.022 -1.122 -14.201 1.00 95.19 79 ARG A N 1
ATOM 569 C CA . ARG A 1 79 ? -2.176 -1.648 -15.293 1.00 95.19 79 ARG A CA 1
ATOM 570 C C . ARG A 1 79 ? -0.788 -1.028 -15.326 1.00 95.19 79 ARG A C 1
ATOM 572 O O . ARG A 1 79 ? 0.116 -1.589 -15.943 1.00 95.19 79 ARG A O 1
ATOM 579 N N . ARG A 1 80 ? -0.600 0.129 -14.694 1.00 95.44 80 ARG A N 1
ATOM 580 C CA . ARG A 1 80 ? 0.705 0.794 -14.568 1.00 95.44 80 ARG A CA 1
ATOM 581 C C . ARG A 1 80 ? 0.817 1.456 -13.216 1.00 95.44 80 ARG A C 1
ATOM 583 O O . ARG A 1 80 ? -0.193 1.905 -12.691 1.00 95.44 80 ARG A O 1
ATOM 590 N N . ALA A 1 81 ? 2.026 1.554 -12.681 1.00 96.31 81 ALA A N 1
ATOM 591 C CA . ALA A 1 81 ? 2.308 2.236 -11.425 1.00 96.31 81 ALA A CA 1
ATOM 592 C C . ALA A 1 81 ? 3.660 2.950 -11.471 1.00 96.31 81 ALA A C 1
ATOM 594 O O . ALA A 1 81 ? 4.578 2.477 -12.139 1.00 96.31 81 ALA A O 1
ATOM 595 N N . THR A 1 82 ? 3.808 4.059 -10.747 1.00 95.19 82 THR A N 1
ATOM 596 C CA . THR A 1 82 ? 5.085 4.797 -10.655 1.00 95.19 82 THR A CA 1
ATOM 597 C C . THR A 1 82 ? 6.072 4.153 -9.677 1.00 95.19 82 THR A C 1
ATOM 599 O O . THR A 1 82 ? 7.269 4.424 -9.736 1.00 95.19 82 THR A O 1
ATOM 602 N N . SER A 1 83 ? 5.601 3.257 -8.807 1.00 94.25 83 SER A N 1
ATOM 603 C CA . SER A 1 83 ? 6.417 2.435 -7.908 1.00 94.25 83 SER A CA 1
ATOM 604 C C . SER A 1 83 ? 5.604 1.279 -7.307 1.00 94.25 83 SER A C 1
ATOM 606 O O . SER A 1 83 ? 4.384 1.207 -7.460 1.00 94.25 83 SER A O 1
ATOM 608 N N . VAL A 1 84 ? 6.273 0.387 -6.564 1.00 94.62 84 VAL A N 1
ATOM 609 C CA . VAL A 1 84 ? 5.605 -0.628 -5.724 1.00 94.62 84 VAL A CA 1
ATOM 610 C C . VAL A 1 84 ? 4.679 0.018 -4.688 1.00 94.62 84 VAL A C 1
ATOM 612 O O . VAL A 1 84 ? 3.600 -0.509 -4.428 1.00 94.62 84 VAL A O 1
ATOM 615 N N . LEU A 1 85 ? 5.087 1.157 -4.114 1.00 95.19 85 LEU A N 1
ATOM 616 C CA . LEU A 1 85 ? 4.286 1.890 -3.133 1.00 95.19 85 LEU A CA 1
ATOM 617 C C . LEU A 1 85 ? 3.038 2.492 -3.760 1.00 95.19 85 LEU A C 1
ATOM 619 O O . LEU A 1 85 ? 1.951 2.316 -3.218 1.00 95.19 85 LEU A O 1
ATOM 623 N N . ASP A 1 86 ? 3.187 3.136 -4.916 1.00 96.75 86 ASP A N 1
ATOM 624 C CA . ASP A 1 86 ? 2.051 3.650 -5.674 1.00 96.75 86 ASP A CA 1
ATOM 625 C C . ASP A 1 86 ? 1.025 2.541 -5.945 1.00 96.75 86 ASP A C 1
ATOM 627 O O . ASP A 1 86 ? -0.147 2.675 -5.585 1.00 96.75 86 ASP A O 1
ATOM 631 N N . TRP A 1 87 ? 1.477 1.414 -6.511 1.00 96.75 87 TRP A N 1
ATOM 632 C CA . TRP A 1 87 ? 0.595 0.275 -6.762 1.00 96.75 87 TRP A CA 1
ATOM 633 C C . TRP A 1 87 ? -0.102 -0.189 -5.476 1.00 96.75 87 TRP A C 1
ATOM 635 O O . TRP A 1 87 ? -1.325 -0.326 -5.465 1.00 96.75 87 TRP A O 1
ATOM 645 N N . ALA A 1 88 ? 0.650 -0.386 -4.389 1.00 96.88 88 ALA A N 1
ATOM 646 C CA . ALA A 1 88 ? 0.112 -0.883 -3.128 1.00 96.88 88 ALA A CA 1
ATOM 647 C C . ALA A 1 88 ? -0.997 0.024 -2.583 1.00 96.88 88 ALA A C 1
ATOM 649 O O . ALA A 1 88 ? -2.092 -0.444 -2.281 1.00 96.88 88 ALA A O 1
ATOM 650 N N . PHE A 1 89 ? -0.753 1.332 -2.504 1.00 97.69 89 PHE A N 1
ATOM 651 C CA . PHE A 1 89 ? -1.723 2.258 -1.924 1.00 97.69 89 PHE A CA 1
ATOM 652 C C . PHE A 1 89 ? -2.914 2.534 -2.839 1.00 97.69 89 PHE A C 1
ATOM 654 O O . PHE A 1 89 ? -4.029 2.659 -2.333 1.00 97.69 89 PHE A O 1
ATOM 661 N N . ARG A 1 90 ? -2.744 2.543 -4.167 1.00 97.50 90 ARG A N 1
ATOM 662 C CA . ARG A 1 90 ? -3.898 2.582 -5.081 1.00 97.50 90 ARG A CA 1
ATOM 663 C C . ARG A 1 90 ? -4.716 1.295 -5.018 1.00 97.50 90 ARG A C 1
ATOM 665 O O . ARG A 1 90 ? -5.943 1.358 -5.072 1.00 97.50 90 ARG A O 1
ATOM 672 N N . ARG A 1 91 ? -4.069 0.140 -4.836 1.00 96.81 91 ARG A N 1
ATOM 673 C CA . ARG A 1 91 ? -4.764 -1.138 -4.657 1.00 96.81 91 ARG A CA 1
ATOM 674 C C . ARG A 1 91 ? -5.576 -1.152 -3.365 1.00 96.81 91 ARG A C 1
ATOM 676 O O . ARG A 1 91 ? -6.755 -1.481 -3.402 1.00 96.81 91 ARG A O 1
ATOM 683 N N . LEU A 1 92 ? -4.990 -0.708 -2.253 1.00 97.31 92 LEU A N 1
ATOM 684 C CA . LEU A 1 92 ? -5.708 -0.559 -0.983 1.00 97.31 92 LEU A CA 1
ATOM 685 C C . LEU A 1 92 ? -6.852 0.463 -1.084 1.00 97.31 92 LEU A C 1
ATOM 687 O O . LEU A 1 92 ? -7.912 0.256 -0.502 1.00 97.31 92 LEU A O 1
ATOM 691 N N . ALA A 1 93 ? -6.675 1.549 -1.840 1.00 97.25 93 ALA A N 1
ATOM 692 C CA . ALA A 1 93 ? -7.737 2.526 -2.068 1.00 97.25 93 ALA A CA 1
ATOM 693 C C . ALA A 1 93 ? -8.927 1.923 -2.831 1.00 97.25 93 ALA A C 1
ATOM 695 O O . ALA A 1 93 ? -10.077 2.171 -2.469 1.00 97.25 93 ALA A O 1
ATOM 696 N N . ARG A 1 94 ? -8.662 1.104 -3.852 1.00 95.81 94 ARG A N 1
ATOM 697 C CA . ARG A 1 94 ? -9.701 0.356 -4.570 1.00 95.81 94 ARG A CA 1
ATOM 698 C C . ARG A 1 94 ? -10.403 -0.639 -3.646 1.00 95.81 94 ARG A C 1
ATOM 700 O O . ARG A 1 94 ? -11.622 -0.581 -3.523 1.00 95.81 94 ARG A O 1
ATOM 707 N N . ASP A 1 95 ? -9.629 -1.486 -2.968 1.00 94.94 95 ASP A N 1
ATOM 708 C CA . ASP A 1 95 ? -10.153 -2.623 -2.204 1.00 94.94 95 ASP A CA 1
ATOM 709 C C . ASP A 1 95 ? -10.915 -2.191 -0.935 1.00 94.94 95 ASP A C 1
ATOM 711 O O . ASP A 1 95 ? -11.942 -2.782 -0.615 1.00 94.94 95 ASP A O 1
ATOM 715 N N . TYR A 1 96 ? -10.461 -1.142 -0.234 1.00 95.81 96 TYR A N 1
ATOM 716 C CA . TYR A 1 96 ? -11.015 -0.749 1.074 1.00 95.81 96 TYR A CA 1
ATOM 717 C C . TYR A 1 96 ? -11.774 0.580 1.077 1.00 95.81 96 TYR A C 1
ATOM 719 O O . TYR A 1 96 ? -12.563 0.828 1.986 1.00 95.81 96 TYR A O 1
ATOM 727 N N . LEU A 1 97 ? -11.528 1.464 0.104 1.00 95.81 97 LEU A N 1
ATOM 728 C CA . LEU A 1 97 ? -12.169 2.785 0.043 1.00 95.81 97 LEU A CA 1
ATOM 729 C C . LEU A 1 97 ? -13.120 2.931 -1.151 1.00 95.81 97 LEU A C 1
ATOM 731 O O . LEU A 1 97 ? -13.734 3.986 -1.299 1.00 95.81 97 LEU A O 1
ATOM 735 N N . GLY A 1 98 ? -13.221 1.917 -2.021 1.00 94.56 98 GLY A N 1
ATOM 736 C CA . GLY A 1 98 ? -14.025 1.979 -3.246 1.00 94.56 98 GLY A CA 1
ATOM 737 C C . GLY A 1 98 ? -13.540 3.039 -4.241 1.00 94.56 98 GLY A C 1
ATOM 738 O O . GLY A 1 98 ? -14.313 3.511 -5.073 1.00 94.56 98 GLY A O 1
ATOM 739 N N . ARG A 1 99 ? -12.271 3.457 -4.144 1.00 93.94 99 ARG A N 1
ATOM 740 C CA . ARG A 1 99 ? -11.698 4.509 -4.990 1.00 93.94 99 ARG A CA 1
ATOM 741 C C . ARG A 1 99 ? -11.214 3.952 -6.318 1.00 93.94 99 ARG A C 1
ATOM 743 O O . ARG A 1 99 ? -10.060 3.552 -6.459 1.00 93.94 99 ARG A O 1
ATOM 750 N N . GLU A 1 100 ? -12.100 3.960 -7.304 1.00 92.25 100 GLU A N 1
ATOM 751 C CA . GLU A 1 100 ? -11.757 3.656 -8.700 1.00 92.25 100 GLU A CA 1
ATOM 752 C C . GLU A 1 100 ? -11.390 4.906 -9.517 1.00 92.25 100 GLU A C 1
ATOM 754 O O . GLU A 1 100 ? -11.034 4.802 -10.688 1.00 92.25 100 GLU A O 1
ATOM 759 N N . ASP A 1 101 ? -11.428 6.083 -8.888 1.00 92.25 101 ASP A N 1
ATOM 760 C CA . ASP A 1 101 ? -11.148 7.397 -9.477 1.00 92.25 101 ASP A CA 1
ATOM 761 C C . ASP A 1 101 ? -9.647 7.699 -9.655 1.00 92.25 101 ASP A C 1
ATOM 763 O O . ASP A 1 101 ? -9.282 8.795 -10.073 1.00 92.25 101 ASP A O 1
ATOM 767 N N . LEU A 1 102 ? -8.770 6.744 -9.331 1.00 92.81 102 LEU A N 1
ATOM 768 C CA . LEU A 1 102 ? -7.316 6.871 -9.430 1.00 92.81 102 LEU A CA 1
ATOM 769 C C . LEU A 1 102 ? -6.826 6.292 -10.773 1.00 92.81 102 LEU A C 1
ATOM 771 O O . LEU A 1 102 ? -6.708 5.067 -10.884 1.00 92.81 102 LEU A O 1
ATOM 775 N N . PRO A 1 103 ? -6.559 7.129 -11.797 1.00 94.31 103 PRO A N 1
ATOM 776 C CA . PRO A 1 103 ? -6.144 6.652 -13.114 1.00 94.31 103 PRO A CA 1
ATOM 777 C C . PRO A 1 103 ? -4.764 5.980 -13.104 1.00 94.31 103 PRO A C 1
ATOM 779 O O . PRO A 1 103 ? -3.967 6.113 -12.175 1.00 94.31 103 PRO A O 1
ATOM 782 N N . ASP A 1 104 ? -4.460 5.247 -14.175 1.00 93.56 104 ASP A N 1
ATOM 783 C CA . ASP A 1 104 ? -3.090 4.803 -14.418 1.00 93.56 104 ASP A CA 1
ATOM 784 C C . ASP A 1 104 ? -2.216 6.010 -14.812 1.00 93.56 104 ASP A C 1
ATOM 786 O O . ASP A 1 104 ? -2.656 6.821 -15.633 1.00 93.56 104 ASP A O 1
ATOM 790 N N . PRO A 1 105 ? -0.990 6.129 -14.269 1.00 91.75 105 PRO A N 1
ATOM 791 C CA . PRO A 1 105 ? -0.047 7.165 -14.679 1.00 91.75 105 PRO A CA 1
ATOM 792 C C . PRO A 1 105 ? 0.345 6.991 -16.149 1.00 91.75 105 PRO A C 1
ATOM 794 O O . PRO A 1 105 ? 0.376 5.865 -16.674 1.00 91.75 105 PRO A O 1
ATOM 797 N N . VAL A 1 106 ? 0.689 8.099 -16.808 1.00 87.94 106 VAL A N 1
ATOM 798 C CA . VAL A 1 106 ? 1.202 8.032 -18.182 1.00 87.94 106 VAL A CA 1
ATOM 799 C C . VAL A 1 106 ? 2.590 7.393 -18.197 1.00 87.94 106 VAL A C 1
ATOM 801 O O . VAL A 1 106 ? 3.310 7.363 -17.201 1.00 87.94 106 VAL A O 1
ATOM 804 N N . GLU A 1 107 ? 2.986 6.850 -19.344 1.00 80.44 107 GLU A N 1
ATOM 805 C CA . GLU A 1 107 ? 4.246 6.117 -19.469 1.00 80.44 107 GLU A CA 1
ATOM 806 C C . GLU A 1 107 ? 5.473 6.943 -19.050 1.00 80.44 107 GLU A C 1
ATOM 808 O O . GLU A 1 107 ? 6.336 6.448 -18.321 1.00 80.44 107 GLU A O 1
ATOM 813 N N . GLU A 1 108 ? 5.501 8.222 -19.409 1.00 76.56 108 GLU A N 1
ATOM 814 C CA . GLU A 1 108 ? 6.573 9.164 -19.070 1.00 76.56 108 GLU A CA 1
ATOM 815 C C . GLU A 1 108 ? 6.784 9.304 -17.552 1.00 76.56 108 GLU A C 1
ATOM 817 O O . GLU A 1 108 ? 7.923 9.323 -17.084 1.00 76.56 108 GLU A O 1
ATOM 822 N N . GLU A 1 109 ? 5.701 9.300 -16.769 1.00 74.06 109 GLU A N 1
ATOM 823 C CA . GLU A 1 109 ? 5.726 9.409 -15.300 1.00 74.06 109 GLU A CA 1
ATOM 824 C C . GLU A 1 109 ? 6.253 8.140 -14.616 1.00 74.06 109 GLU A C 1
ATOM 826 O O . GLU A 1 109 ? 6.664 8.177 -13.458 1.00 74.06 109 GLU A O 1
ATOM 831 N N . THR A 1 110 ? 6.248 7.011 -15.327 1.00 74.00 110 THR A N 1
ATOM 832 C CA . THR A 1 110 ? 6.765 5.727 -14.824 1.00 74.00 110 THR A CA 1
ATOM 833 C C . THR A 1 110 ? 8.200 5.435 -15.263 1.00 74.00 110 THR A C 1
ATOM 835 O O . THR A 1 110 ? 8.863 4.608 -14.646 1.00 74.00 110 THR A O 1
ATOM 838 N N . LEU A 1 111 ? 8.677 6.097 -16.324 1.00 63.97 111 LEU A N 1
ATOM 839 C CA . LEU A 1 111 ? 10.007 5.886 -16.910 1.00 63.97 111 LEU A CA 1
ATOM 840 C C . LEU A 1 111 ? 11.063 6.860 -16.376 1.00 63.97 111 LEU A C 1
ATOM 842 O O . LEU A 1 111 ? 12.258 6.591 -16.499 1.00 63.97 111 LEU A O 1
ATOM 846 N N . GLN A 1 112 ? 10.647 7.989 -15.804 1.00 55.34 112 GLN A N 1
ATOM 847 C CA . GLN A 1 112 ? 11.563 9.019 -15.331 1.00 55.34 112 GLN A CA 1
ATOM 848 C C . GLN A 1 112 ? 11.442 9.188 -13.812 1.00 55.34 112 GLN A C 1
ATOM 850 O O . GLN A 1 112 ? 10.388 9.618 -13.337 1.00 55.34 112 GLN A O 1
ATOM 855 N N . PRO A 1 113 ? 12.512 8.983 -13.014 1.00 51.84 113 PRO A N 1
ATOM 856 C CA . PRO A 1 113 ? 12.627 9.795 -11.813 1.00 51.84 113 PRO A CA 1
ATOM 857 C C . PRO A 1 113 ? 12.573 11.242 -12.300 1.00 51.84 113 PRO A C 1
ATOM 859 O O . PRO A 1 113 ? 13.352 11.608 -13.183 1.00 51.84 113 PRO A O 1
ATOM 862 N N . ARG A 1 114 ? 11.630 12.048 -11.786 1.00 48.88 114 ARG A N 1
ATOM 863 C CA . ARG A 1 114 ? 11.596 13.492 -12.060 1.00 48.88 114 ARG A CA 1
ATOM 864 C C . ARG A 1 114 ? 13.042 13.961 -11.926 1.00 48.88 114 ARG A C 1
ATOM 866 O O . ARG A 1 114 ? 13.597 13.728 -10.844 1.00 48.88 114 ARG A O 1
ATOM 873 N N . PRO A 1 115 ? 13.687 14.498 -12.980 1.00 45.75 115 PRO A N 1
ATOM 874 C CA . PRO A 1 115 ? 15.061 14.923 -12.838 1.00 45.75 115 PRO A CA 1
ATOM 875 C C . PRO A 1 115 ? 15.050 15.861 -11.645 1.00 45.75 115 PRO A C 1
ATOM 877 O O . PRO A 1 115 ? 14.270 16.820 -11.615 1.00 45.75 115 PRO A O 1
ATOM 880 N N . ALA A 1 116 ? 15.830 15.528 -10.611 1.00 52.28 116 ALA A N 1
ATOM 881 C CA . ALA A 1 116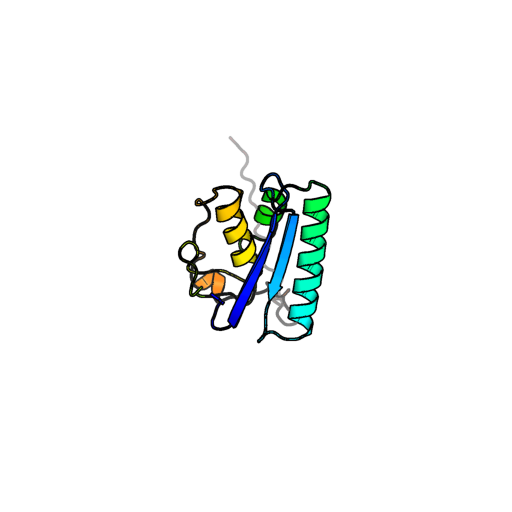 ? 16.167 16.532 -9.629 1.00 52.28 116 ALA A CA 1
ATOM 882 C C . ALA A 1 116 ? 16.638 17.699 -10.487 1.00 52.28 116 ALA A C 1
ATOM 884 O O . ALA A 1 116 ? 17.538 17.512 -11.310 1.00 52.28 116 ALA A O 1
ATOM 885 N N . VAL A 1 117 ? 15.957 18.844 -10.413 1.00 56.56 117 VAL A N 1
ATOM 886 C CA . VAL A 1 117 ? 16.512 20.063 -10.982 1.00 56.56 117 VAL A CA 1
ATOM 887 C C . VAL A 1 117 ? 17.794 20.230 -10.194 1.00 56.56 117 VAL A C 1
ATOM 889 O O . VAL A 1 117 ? 17.759 20.665 -9.043 1.00 56.56 117 VAL A O 1
ATOM 892 N N . LEU A 1 118 ? 18.895 19.715 -10.742 1.00 59.69 118 LEU A N 1
ATOM 893 C CA . LEU A 1 118 ? 20.179 19.802 -10.094 1.00 59.69 118 LEU A CA 1
ATOM 894 C C . LEU A 1 118 ? 20.381 21.304 -9.929 1.00 59.69 118 LEU A C 1
ATOM 896 O O . LEU A 1 118 ? 20.242 22.031 -10.922 1.00 59.69 118 LEU A O 1
ATOM 900 N N . PRO A 1 119 ? 20.611 21.804 -8.702 1.00 61.41 119 PRO A N 1
ATOM 901 C CA . PRO A 1 119 ? 21.058 23.175 -8.580 1.00 61.41 119 PRO A CA 1
ATOM 902 C C . PRO A 1 119 ? 22.254 23.304 -9.521 1.00 61.41 119 PRO A C 1
ATOM 904 O O . PRO A 1 119 ? 23.130 22.434 -9.509 1.00 61.41 119 PRO A O 1
ATOM 907 N N . LEU A 1 120 ? 22.222 24.315 -10.397 1.00 68.19 120 LEU A N 1
ATOM 908 C CA . LEU A 1 120 ? 23.299 24.542 -11.355 1.00 68.19 120 LEU A CA 1
ATOM 909 C C . LEU A 1 120 ? 24.616 24.445 -10.590 1.00 68.19 120 LEU A C 1
ATOM 911 O O . LEU A 1 120 ? 24.790 25.116 -9.566 1.00 68.19 120 LEU A O 1
ATOM 915 N N . LEU A 1 121 ? 25.515 23.574 -11.050 1.00 76.12 121 LEU A N 1
ATOM 916 C CA . LEU A 1 121 ? 26.858 23.543 -10.495 1.00 76.12 121 LEU A CA 1
ATOM 917 C C . LEU A 1 121 ? 27.438 24.960 -10.622 1.00 76.12 121 LEU A C 1
ATOM 919 O O . LEU A 1 121 ? 27.122 25.651 -11.589 1.00 76.12 121 LEU A O 1
ATOM 923 N N . PRO A 1 122 ? 28.296 25.419 -9.698 1.00 66.06 122 PRO A N 1
ATOM 924 C CA . PRO A 1 122 ? 28.857 26.769 -9.766 1.00 66.06 122 PRO A CA 1
ATOM 925 C C . PRO A 1 122 ? 29.537 27.111 -11.105 1.00 66.06 122 PRO A C 1
ATOM 927 O O . PRO A 1 122 ? 29.637 28.281 -11.454 1.00 66.06 122 PRO A O 1
ATOM 930 N N . LEU A 1 123 ? 29.970 26.092 -11.855 1.00 66.94 123 LEU A N 1
ATOM 931 C CA . LEU A 1 123 ? 30.570 26.200 -13.189 1.00 66.94 123 LEU A CA 1
ATOM 932 C C . LEU A 1 123 ? 29.543 26.289 -14.337 1.00 66.94 123 LEU A C 1
ATOM 934 O O . LEU A 1 123 ? 29.886 26.751 -15.417 1.00 66.94 123 LEU A O 1
ATOM 938 N N . GLU A 1 124 ? 28.297 25.881 -14.089 1.00 68.00 124 GLU A N 1
ATOM 939 C CA . GLU A 1 124 ? 27.150 25.934 -15.011 1.00 68.00 124 GLU A CA 1
ATOM 940 C C . GLU A 1 124 ? 26.262 27.166 -14.753 1.00 68.00 124 GLU A C 1
ATOM 942 O O . GLU A 1 124 ? 25.271 27.403 -15.447 1.00 68.00 124 GLU A O 1
ATOM 947 N N . LEU A 1 125 ? 26.593 27.969 -13.734 1.00 64.31 125 LEU A N 1
ATOM 948 C CA . LEU A 1 125 ? 25.984 29.278 -13.549 1.00 64.31 125 LEU A CA 1
ATOM 949 C C . LEU A 1 125 ? 26.407 30.176 -14.720 1.00 64.31 125 LEU A C 1
ATOM 951 O O . LEU A 1 125 ? 27.604 30.298 -14.992 1.00 64.31 125 LEU A O 1
ATOM 955 N N . PRO A 1 126 ? 25.467 30.851 -15.403 1.00 63.75 126 PRO A N 1
ATOM 956 C CA . PRO A 1 126 ? 25.843 31.817 -16.418 1.00 63.75 126 PRO A CA 1
ATOM 957 C C . PRO A 1 126 ? 26.735 32.881 -15.769 1.00 63.75 126 PRO A C 1
ATOM 959 O O . PRO A 1 126 ? 26.358 33.496 -14.772 1.00 63.75 126 PRO A O 1
ATOM 962 N N . ALA A 1 127 ? 27.917 33.117 -16.348 1.00 66.19 127 ALA A N 1
ATOM 963 C CA . ALA A 1 127 ? 28.894 34.091 -15.843 1.00 66.19 127 ALA A CA 1
ATOM 964 C C . ALA A 1 127 ? 28.328 35.521 -15.730 1.00 66.19 127 ALA A C 1
ATOM 966 O O . ALA A 1 127 ? 28.920 36.385 -15.088 1.00 66.19 127 ALA A O 1
ATOM 967 N N . HIS A 1 128 ? 27.176 35.768 -16.356 1.00 61.75 128 HIS A N 1
ATOM 968 C CA . HIS A 1 128 ? 26.455 37.023 -16.294 1.00 61.75 128 HIS A CA 1
ATOM 969 C C . HIS A 1 128 ?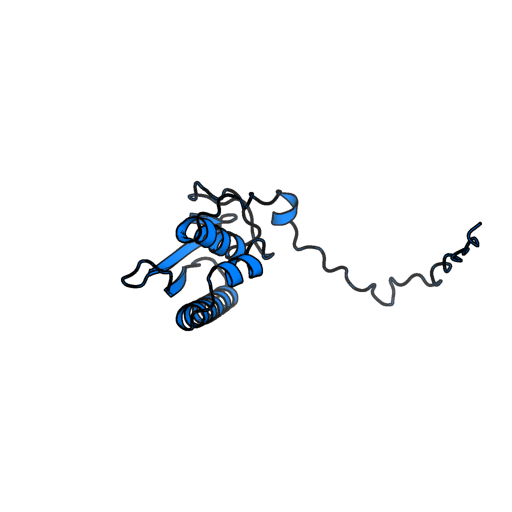 25.091 36.772 -15.647 1.00 61.75 128 HIS A C 1
ATOM 971 O O . HIS A 1 128 ? 24.342 35.919 -16.134 1.00 61.75 128 HIS A O 1
ATOM 977 N N . PRO A 1 129 ? 24.733 37.503 -14.575 1.00 55.88 129 PRO A N 1
ATOM 978 C CA . PRO A 1 129 ? 23.400 37.402 -14.005 1.00 55.88 129 PRO A CA 1
ATOM 979 C C . PRO A 1 129 ? 22.371 37.746 -15.085 1.00 55.88 129 PRO A C 1
ATOM 981 O O . PRO A 1 129 ? 22.522 38.743 -15.796 1.00 55.88 129 PRO A O 1
ATOM 984 N N . SER A 1 130 ? 21.327 36.924 -15.203 1.00 60.50 130 SER A N 1
ATOM 985 C CA . SER A 1 130 ? 20.220 37.147 -16.133 1.00 60.50 130 SER A CA 1
ATOM 986 C C . SER A 1 130 ? 19.727 38.592 -16.002 1.00 60.50 130 SER A C 1
ATOM 988 O O . SER A 1 130 ? 19.539 39.056 -14.867 1.00 60.50 130 SER A O 1
ATOM 990 N N . PRO A 1 131 ? 19.519 39.332 -17.109 1.00 54.81 131 PRO A N 1
ATOM 991 C CA . PRO A 1 131 ? 19.075 40.713 -17.025 1.00 54.81 131 PRO A CA 1
ATOM 992 C C . PRO A 1 131 ? 17.755 40.732 -16.260 1.00 54.81 131 PRO A C 1
ATOM 994 O O . PRO A 1 131 ? 16.771 40.122 -16.679 1.00 54.81 131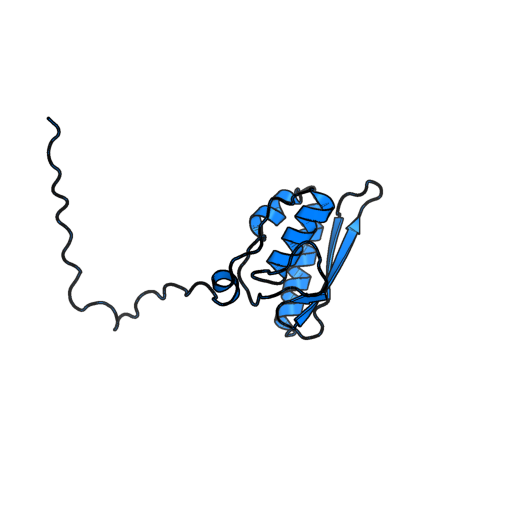 PRO A O 1
ATOM 997 N N . ARG A 1 132 ? 17.752 41.383 -15.089 1.00 59.38 132 ARG A N 1
ATOM 998 C CA . ARG A 1 132 ? 16.548 41.539 -14.272 1.00 59.38 132 ARG A CA 1
ATOM 999 C C . ARG A 1 132 ? 15.483 42.162 -15.162 1.00 59.38 132 ARG A C 1
ATOM 1001 O O . ARG A 1 132 ? 15.628 43.316 -15.565 1.00 59.38 132 ARG A O 1
ATOM 1008 N N . LEU A 1 133 ? 14.438 41.395 -15.470 1.00 55.91 133 LEU A N 1
ATOM 1009 C CA . LEU A 1 133 ? 13.278 41.883 -16.197 1.00 55.91 133 LEU A CA 1
ATOM 1010 C C . LEU A 1 133 ? 12.749 43.087 -15.411 1.00 55.91 133 LEU A C 1
ATOM 1012 O O . LEU A 1 133 ? 12.226 42.929 -14.305 1.00 55.91 133 LEU A O 1
ATOM 1016 N N . ARG A 1 134 ? 12.966 44.305 -15.926 1.00 53.44 134 ARG A N 1
ATOM 1017 C CA . ARG A 1 134 ? 12.417 45.517 -15.318 1.00 53.44 134 ARG A CA 1
ATOM 1018 C C . ARG A 1 134 ? 10.909 45.373 -15.391 1.00 53.44 134 ARG A C 1
ATOM 1020 O O . ARG A 1 134 ? 10.306 45.519 -16.450 1.00 53.44 134 ARG A O 1
ATOM 1027 N N . ARG A 1 135 ? 10.315 45.018 -14.256 1.00 59.50 135 ARG A N 1
ATOM 1028 C CA . ARG A 1 135 ? 8.875 44.937 -14.072 1.00 59.50 135 ARG A CA 1
ATOM 1029 C C . ARG A 1 135 ? 8.351 46.363 -14.215 1.00 59.50 135 ARG A C 1
ATOM 1031 O O . ARG A 1 135 ? 8.347 47.130 -13.258 1.00 59.50 135 ARG A O 1
ATOM 1038 N N . HIS A 1 136 ? 8.010 46.748 -15.441 1.00 54.94 136 HIS A N 1
ATOM 1039 C CA . HIS A 1 136 ? 7.330 48.001 -15.714 1.00 54.94 136 HIS A CA 1
ATOM 1040 C C . HIS A 1 136 ? 5.937 47.895 -15.094 1.00 54.94 136 HIS A C 1
ATOM 1042 O O . HIS A 1 136 ? 5.014 47.339 -15.684 1.00 54.94 136 HIS A O 1
ATOM 1048 N N . LEU A 1 137 ? 5.811 48.382 -13.861 1.00 57.28 137 LEU A N 1
ATOM 1049 C CA . LEU A 1 137 ? 4.527 48.692 -13.252 1.00 57.28 137 LEU A CA 1
ATOM 1050 C C . LEU A 1 137 ? 3.904 49.809 -14.095 1.00 57.28 137 LEU A C 1
ATOM 1052 O O . LEU A 1 137 ? 4.329 50.960 -14.020 1.00 57.28 137 LEU A O 1
ATOM 1056 N N . ARG A 1 138 ? 2.937 49.459 -14.948 1.00 52.69 138 ARG A N 1
ATOM 1057 C CA . ARG A 1 138 ? 2.025 50.452 -15.519 1.00 52.69 138 ARG A CA 1
ATOM 1058 C C . ARG A 1 138 ? 1.068 50.899 -14.405 1.00 52.69 138 ARG A C 1
ATOM 1060 O O . ARG A 1 138 ? 0.498 50.024 -13.752 1.00 52.69 138 ARG A O 1
ATOM 1067 N N . PRO A 1 139 ? 0.904 52.209 -14.161 1.00 50.50 139 PRO A N 1
ATOM 1068 C CA . PRO A 1 139 ? -0.102 52.693 -13.229 1.00 50.50 139 PRO A CA 1
ATOM 1069 C C . PRO A 1 139 ? -1.494 52.419 -13.804 1.00 50.50 139 PRO A C 1
ATOM 1071 O O . PRO A 1 139 ? -1.709 52.534 -15.012 1.00 50.50 139 PRO A O 1
ATOM 1074 N N . ALA A 1 140 ? -2.407 52.013 -12.925 1.00 52.59 140 ALA A N 1
ATOM 1075 C CA . ALA A 1 140 ? -3.813 51.832 -13.240 1.00 52.59 140 ALA A CA 1
ATOM 1076 C C . ALA A 1 140 ? -4.457 53.193 -13.543 1.00 52.59 140 ALA A C 1
ATOM 1078 O O . ALA A 1 140 ? -4.276 54.143 -12.778 1.00 52.59 140 ALA A O 1
ATOM 1079 N N . ALA A 1 141 ? -5.195 53.253 -14.647 1.00 53.81 141 ALA A N 1
ATOM 1080 C CA . ALA A 1 141 ? -6.197 54.265 -14.949 1.00 53.81 141 ALA A CA 1
ATOM 1081 C C . ALA A 1 141 ? -7.409 53.541 -15.539 1.00 53.81 141 ALA A C 1
ATOM 1083 O O . ALA A 1 141 ? -7.175 52.606 -16.344 1.00 53.81 141 ALA A O 1
#

pLDDT: mean 86.01, std 15.38, range [45.75, 98.25]

Secondary structure (DSSP, 8-state):
-EETTEE-EEEEEE-TTS-EEEEEEE-TTS-HHHHHHHHHHHHHHHHHHHTT--HHHHHHHHTT--SS-EEEES-SS-SEESSHHHHHHHHHHHHHH-----PPPPHHHHH------PPPPTTTS-SSPPP------PPP-